Protein AF-A0A6G2D6A3-F1 (afdb_monomer)

Secondary structure (DSSP, 8-state):
-HHHHHHHHHHHHHHHHHHHHHHHHHHHHHHHHHHHHHHHHHHHHHHHHHHHHHH--TT--TTTTTTSS-HHHHHHHHSS-HHHHHHHH-

Mean predicted aligned error: 10.32 Å

Organism: Streptococcus pneumoniae (NCBI:txid1313)

Structure (mmCIF, N/CA/C/O backbone):
data_AF-A0A6G2D6A3-F1
#
_entry.id   AF-A0A6G2D6A3-F1
#
loop_
_atom_site.group_PDB
_atom_site.id
_atom_site.type_symbol
_atom_site.label_atom_id
_atom_site.label_alt_id
_atom_site.label_comp_id
_atom_site.label_asym_id
_atom_site.label_entity_id
_atom_site.label_seq_id
_atom_site.pdbx_PDB_ins_code
_atom_site.Cartn_x
_atom_site.Cartn_y
_atom_site.Cartn_z
_atom_site.occupancy
_atom_site.B_iso_or_equiv
_atom_site.auth_seq_id
_atom_site.auth_comp_id
_atom_site.auth_asym_id
_atom_site.auth_atom_id
_atom_site.pdbx_PDB_model_num
ATOM 1 N N . LYS A 1 1 ? -34.455 11.514 46.586 1.00 64.12 1 LYS A N 1
ATOM 2 C CA . LYS A 1 1 ? -34.321 11.664 45.111 1.00 64.12 1 LYS A CA 1
ATOM 3 C C . LYS A 1 1 ? -32.862 11.533 44.670 1.00 64.12 1 LYS A C 1
ATOM 5 O O . LYS A 1 1 ? -32.598 10.647 43.880 1.00 64.12 1 LYS A O 1
ATOM 10 N N . LEU A 1 2 ? -31.923 12.308 45.231 1.00 70.44 2 LEU A N 1
ATOM 11 C CA . LEU A 1 2 ? -30.494 12.263 44.871 1.00 70.44 2 LEU A CA 1
ATOM 12 C C . LEU A 1 2 ? -29.819 10.894 45.117 1.00 70.44 2 LEU A C 1
ATOM 14 O O . LEU A 1 2 ? -29.128 10.388 44.241 1.00 70.44 2 LEU A O 1
ATOM 18 N N . GLU A 1 3 ? -30.086 10.250 46.258 1.00 72.88 3 GLU A N 1
ATOM 19 C CA . GLU A 1 3 ? -29.505 8.935 46.596 1.00 72.88 3 GLU A CA 1
ATOM 20 C C . GLU A 1 3 ? -29.948 7.798 45.666 1.00 72.88 3 GLU A C 1
ATOM 22 O O . GLU A 1 3 ? -29.175 6.891 45.371 1.00 72.88 3 GLU A O 1
ATOM 27 N N . GLN A 1 4 ? -31.186 7.851 45.166 1.00 73.50 4 GLN A N 1
ATOM 28 C CA . GLN A 1 4 ? -31.689 6.870 44.200 1.00 73.50 4 GLN A CA 1
ATOM 29 C C . GLN A 1 4 ? -31.037 7.051 42.828 1.00 73.50 4 GLN A C 1
ATOM 31 O O . GLN A 1 4 ? -30.815 6.068 42.127 1.00 73.50 4 GLN A O 1
ATOM 36 N N . THR A 1 5 ? -30.712 8.289 42.449 1.00 72.56 5 THR A N 1
ATOM 37 C CA . THR A 1 5 ? -29.975 8.580 41.215 1.00 72.56 5 THR A CA 1
ATOM 38 C C . THR A 1 5 ? -28.523 8.119 41.32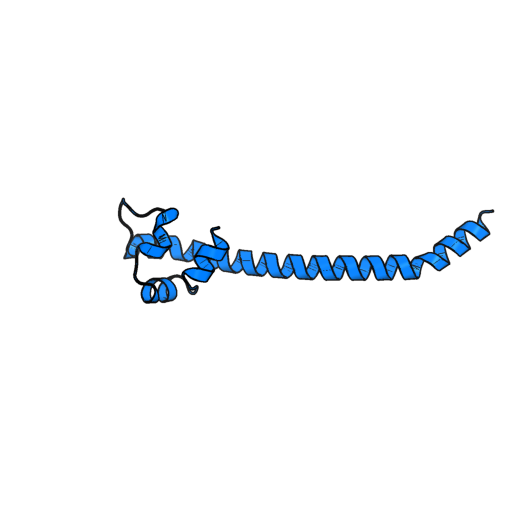8 1.00 72.56 5 THR A C 1
ATOM 40 O O . THR A 1 5 ? -28.035 7.453 40.426 1.00 72.56 5 THR A O 1
ATOM 43 N N . LEU A 1 6 ? -27.866 8.377 42.465 1.00 73.44 6 LEU A N 1
ATOM 44 C CA . LEU A 1 6 ? -26.502 7.913 42.752 1.00 73.44 6 LEU A CA 1
ATOM 45 C C . LEU A 1 6 ? -26.393 6.384 42.747 1.00 73.44 6 LEU A C 1
ATOM 47 O O . LEU A 1 6 ? -25.498 5.850 42.103 1.00 73.44 6 LEU A O 1
ATOM 51 N N . LYS A 1 7 ? -27.326 5.671 43.392 1.00 72.94 7 LYS A N 1
ATOM 52 C CA . LYS A 1 7 ? -27.360 4.198 43.347 1.00 72.94 7 LYS A CA 1
ATOM 53 C C . LYS A 1 7 ? -27.501 3.664 41.924 1.00 72.94 7 LYS A C 1
ATOM 55 O O . LYS A 1 7 ? -26.735 2.793 41.533 1.00 72.94 7 LYS A O 1
ATOM 60 N N . LYS A 1 8 ? -28.423 4.229 41.138 1.00 74.69 8 LYS A N 1
ATOM 61 C CA . LYS A 1 8 ? -28.619 3.838 39.734 1.00 74.69 8 LYS A CA 1
ATOM 62 C C . LYS A 1 8 ? -27.398 4.124 38.861 1.00 74.69 8 LYS A C 1
ATOM 64 O O . LYS A 1 8 ? -27.152 3.384 37.917 1.00 74.69 8 LYS A O 1
ATOM 69 N N . GLU A 1 9 ? -26.654 5.189 39.141 1.00 71.25 9 GLU A N 1
ATOM 70 C CA . GLU A 1 9 ? -25.442 5.523 38.389 1.00 71.25 9 GLU A CA 1
ATOM 71 C C . GLU A 1 9 ? -24.287 4.575 38.746 1.00 71.25 9 GLU A C 1
ATOM 73 O O . GLU A 1 9 ? -23.597 4.091 37.852 1.00 71.25 9 GLU A O 1
ATOM 78 N N . VAL A 1 10 ? -24.127 4.244 40.033 1.00 74.69 10 VAL A N 1
ATOM 79 C CA . VAL A 1 10 ? -23.126 3.280 40.527 1.00 74.69 10 VAL A CA 1
ATOM 80 C C . VAL A 1 10 ? -23.417 1.859 40.033 1.00 74.69 10 VAL A C 1
ATOM 82 O O . VAL A 1 10 ? -22.489 1.146 39.670 1.00 74.69 10 VAL A O 1
ATOM 85 N N . GLU A 1 11 ? -24.686 1.457 39.938 1.00 76.69 11 GLU A N 1
ATOM 86 C CA . GLU A 1 11 ? -25.081 0.157 39.368 1.00 76.69 11 GLU A CA 1
ATOM 87 C C . GLU A 1 11 ? -24.801 0.056 37.859 1.00 76.69 11 GLU A C 1
ATOM 89 O O . GLU A 1 11 ? -24.520 -1.030 37.365 1.00 76.69 11 GLU A O 1
ATOM 94 N N . LYS A 1 12 ? -24.822 1.182 37.132 1.00 77.56 12 LYS A N 1
ATOM 95 C CA . LYS A 1 12 ? -24.554 1.244 35.682 1.00 77.56 12 LYS A CA 1
ATOM 96 C C . LYS A 1 12 ? -23.086 1.469 35.325 1.00 77.56 12 LYS A C 1
ATOM 98 O O . LYS A 1 12 ? -22.708 1.329 34.163 1.00 77.56 12 LYS A O 1
ATOM 103 N N . MET A 1 13 ? -22.249 1.849 36.289 1.00 75.75 13 MET A N 1
ATOM 104 C CA . MET A 1 13 ? -20.813 2.056 36.076 1.00 75.75 13 MET A CA 1
ATOM 105 C C . MET A 1 13 ? -20.080 0.814 35.536 1.00 75.75 13 MET A C 1
ATOM 107 O O . MET A 1 13 ? -19.290 0.987 34.609 1.00 75.75 13 MET A O 1
ATOM 111 N N . PRO A 1 14 ? -20.321 -0.414 36.040 1.00 78.69 14 PRO A N 1
ATOM 112 C CA . PRO A 1 14 ? -19.664 -1.617 35.531 1.00 78.69 14 PRO A CA 1
ATOM 113 C C . PRO A 1 14 ? -20.009 -1.894 34.066 1.00 78.69 14 PRO A C 1
ATOM 115 O O . PRO A 1 14 ? -19.115 -2.176 33.275 1.00 78.69 14 PRO A O 1
ATOM 118 N N . GLU A 1 15 ? -21.282 -1.750 33.687 1.00 82.75 15 GLU A N 1
ATOM 119 C CA . GLU A 1 15 ? -21.741 -1.939 32.304 1.00 82.75 15 GLU A CA 1
ATOM 120 C C . GLU A 1 15 ? -21.105 -0.912 31.362 1.00 82.75 15 GLU A C 1
ATOM 122 O O . GLU A 1 15 ? -20.508 -1.289 30.356 1.00 82.75 15 GLU A O 1
ATOM 127 N N . LYS A 1 16 ? -21.137 0.376 31.735 1.00 81.75 16 LYS A N 1
ATOM 128 C CA . LYS A 1 16 ? -20.485 1.452 30.967 1.00 81.75 16 LYS A CA 1
ATOM 129 C C . LYS A 1 16 ? -18.977 1.233 30.835 1.00 81.75 16 LYS A C 1
ATOM 131 O O . L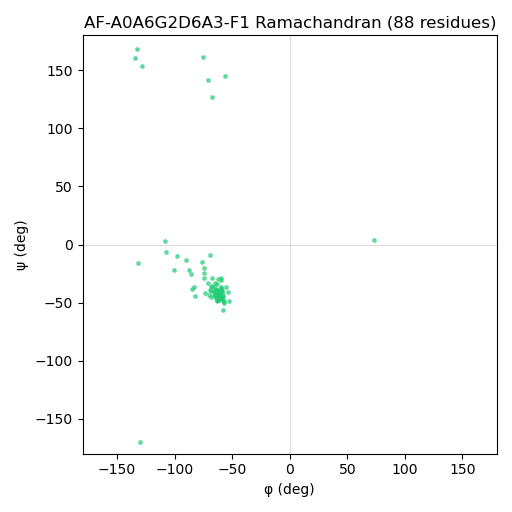YS A 1 16 ? -18.394 1.553 29.804 1.00 81.75 16 LYS A O 1
ATOM 136 N N . PHE A 1 17 ? -18.328 0.714 31.876 1.00 84.25 17 PHE A N 1
ATOM 137 C CA . PHE A 1 17 ? -16.898 0.424 31.850 1.00 84.25 17 PHE A CA 1
ATOM 138 C C . PHE A 1 17 ? -16.572 -0.729 30.895 1.00 84.25 17 PHE A C 1
ATOM 140 O O .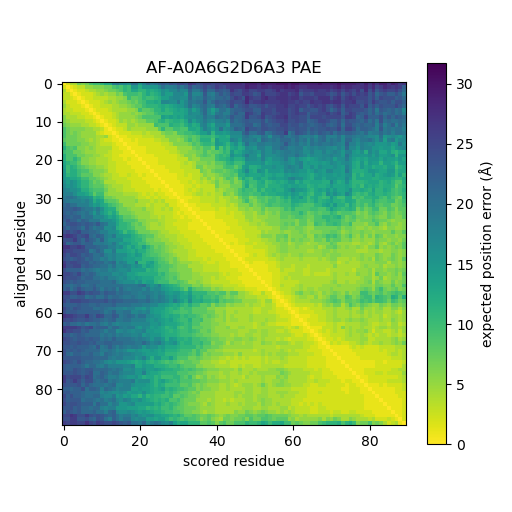 PHE A 1 17 ? -15.650 -0.604 30.092 1.00 84.25 17 PHE A O 1
ATOM 147 N N . ILE A 1 18 ? -17.344 -1.819 30.939 1.00 85.75 18 ILE A N 1
ATOM 148 C CA . ILE A 1 18 ? -17.185 -2.957 30.022 1.00 85.75 18 ILE A CA 1
ATOM 149 C C . ILE A 1 18 ? -17.399 -2.507 28.573 1.00 85.75 18 ILE A C 1
ATOM 151 O O . ILE A 1 18 ? -16.567 -2.801 27.718 1.00 85.75 18 ILE A O 1
ATOM 155 N N . GLU A 1 19 ? -18.449 -1.728 28.309 1.00 89.06 19 GLU A N 1
ATOM 156 C CA . GLU A 1 19 ? -18.726 -1.171 26.982 1.00 89.06 19 GLU A CA 1
ATOM 157 C C . GLU A 1 19 ? -17.557 -0.313 26.468 1.00 89.06 19 GLU A C 1
ATOM 159 O O . GLU A 1 19 ? -17.099 -0.489 25.340 1.00 89.06 19 GLU A O 1
ATOM 164 N N . GLN A 1 20 ? -16.996 0.564 27.307 1.00 85.31 20 GLN A N 1
ATOM 165 C CA . GLN A 1 20 ? -15.835 1.382 26.938 1.00 85.31 20 GLN A CA 1
ATOM 166 C C . GLN A 1 20 ? -14.575 0.557 26.658 1.00 85.31 20 GLN A C 1
ATOM 168 O O . GLN A 1 20 ? -13.797 0.913 25.771 1.00 85.31 20 GLN A O 1
ATOM 173 N N . VAL A 1 21 ? -14.338 -0.513 27.420 1.00 87.12 21 VAL A N 1
ATOM 174 C CA . VAL A 1 21 ? -13.198 -1.414 27.196 1.00 87.12 21 VAL A CA 1
ATOM 175 C C . VAL A 1 21 ? -13.349 -2.141 25.862 1.00 87.12 21 VAL A C 1
ATOM 177 O O . VAL A 1 21 ? -12.385 -2.208 25.099 1.00 87.12 21 VAL A O 1
ATOM 180 N N . GLU A 1 22 ? -14.553 -2.620 25.553 1.00 86.38 22 GLU A N 1
ATOM 181 C CA . GLU A 1 22 ? -14.842 -3.309 24.295 1.00 86.38 22 GLU A CA 1
ATOM 182 C C . GLU A 1 22 ? -14.660 -2.369 23.093 1.00 86.38 22 GLU A C 1
ATOM 184 O O . GLU A 1 22 ? -13.955 -2.706 22.140 1.00 86.38 22 GLU A O 1
ATOM 189 N N . ILE A 1 23 ? -15.194 -1.144 23.176 1.00 88.25 23 ILE A N 1
ATOM 190 C CA . ILE A 1 23 ? -15.020 -0.110 22.143 1.00 88.25 23 ILE A CA 1
ATOM 191 C C . ILE A 1 23 ? -13.533 0.175 21.910 1.00 88.25 23 ILE A C 1
ATOM 193 O O . ILE A 1 23 ? -13.067 0.111 20.772 1.00 88.25 23 ILE A O 1
ATOM 197 N N . LYS A 1 24 ? -12.762 0.417 22.979 1.00 86.31 24 LYS A N 1
ATOM 198 C CA . LYS A 1 24 ? -11.319 0.680 22.869 1.00 86.31 24 LYS A CA 1
ATOM 199 C C . LYS A 1 24 ? -10.563 -0.485 22.246 1.00 86.31 24 LYS A C 1
ATOM 201 O O . LYS A 1 24 ? -9.649 -0.258 21.458 1.00 86.31 24 LYS A O 1
ATOM 206 N N . ARG A 1 25 ? -10.926 -1.726 22.578 1.00 86.75 25 ARG A N 1
ATOM 207 C CA . ARG A 1 25 ? -10.305 -2.920 21.993 1.00 86.75 25 ARG A CA 1
ATOM 208 C C . ARG A 1 25 ? -10.551 -2.978 20.486 1.00 86.75 25 ARG A C 1
ATOM 210 O O . ARG A 1 25 ? -9.616 -3.208 19.724 1.00 86.75 25 ARG A O 1
ATOM 217 N N . VAL A 1 26 ? -11.788 -2.736 20.052 1.00 86.62 26 VAL A N 1
ATOM 218 C CA . VAL A 1 26 ? -12.148 -2.706 18.627 1.00 86.62 26 VAL A CA 1
ATOM 219 C C . VAL A 1 26 ? -11.425 -1.571 17.897 1.00 86.62 26 VAL A C 1
ATOM 221 O O . VAL A 1 26 ? -10.915 -1.777 16.798 1.00 86.62 26 VAL A O 1
ATOM 224 N N . GLU A 1 27 ? -11.342 -0.383 18.495 1.00 86.31 27 GLU A N 1
ATOM 225 C CA . GLU A 1 27 ? -10.607 0.752 17.928 1.00 86.31 27 GLU A CA 1
ATOM 226 C C . GLU A 1 27 ? -9.107 0.474 17.808 1.00 86.31 27 GLU A C 1
ATOM 228 O O . GLU A 1 27 ? -8.526 0.749 16.762 1.00 86.31 27 GLU A O 1
ATOM 233 N N . GLN A 1 28 ? -8.487 -0.131 18.824 1.00 86.00 28 GLN A N 1
ATOM 234 C CA . GLN A 1 28 ? -7.073 -0.515 18.785 1.00 86.00 28 GLN A CA 1
ATOM 235 C C . GLN A 1 28 ? -6.781 -1.521 17.673 1.00 86.00 28 GLN A C 1
ATOM 237 O O . GLN A 1 28 ? -5.806 -1.346 16.950 1.00 86.00 28 GLN A O 1
ATOM 242 N N . LEU A 1 29 ? -7.638 -2.531 17.500 1.00 83.38 29 LEU A N 1
ATOM 243 C CA . LEU A 1 29 ? -7.505 -3.512 16.417 1.00 83.38 29 LEU A CA 1
ATOM 244 C C . LEU A 1 29 ? -7.630 -2.862 15.031 1.00 83.38 29 LEU A C 1
ATOM 246 O O . LEU A 1 29 ? -6.890 -3.201 14.108 1.00 83.38 29 LEU A O 1
ATOM 250 N N . LYS A 1 30 ? -8.547 -1.900 14.876 1.00 80.81 30 LYS A N 1
ATOM 251 C CA . LYS A 1 30 ? -8.668 -1.116 13.638 1.00 80.81 30 LYS A CA 1
ATOM 252 C C . LYS A 1 30 ? -7.427 -0.261 13.398 1.00 80.81 30 LYS A C 1
ATOM 254 O O . LYS A 1 30 ? -6.932 -0.216 12.276 1.00 80.81 30 LYS A O 1
ATOM 259 N N . GLN A 1 31 ? -6.929 0.401 14.439 1.00 78.88 31 GLN A N 1
ATOM 260 C CA . GLN A 1 31 ? -5.756 1.263 14.360 1.00 78.88 31 GLN A CA 1
ATOM 261 C C . GLN A 1 31 ? -4.506 0.462 13.987 1.00 78.88 31 GLN A C 1
ATOM 263 O O . GLN A 1 31 ? -3.793 0.859 13.072 1.00 78.88 31 GLN A O 1
ATOM 268 N N . SER A 1 32 ? -4.289 -0.701 14.610 1.00 82.12 32 SER A N 1
ATOM 269 C CA . SER A 1 32 ? -3.149 -1.566 14.294 1.00 82.12 32 SER A CA 1
ATOM 270 C C . SER A 1 32 ? -3.178 -2.051 12.847 1.00 82.12 32 SER A C 1
ATOM 272 O O . SER A 1 32 ? -2.153 -2.005 12.175 1.00 82.12 32 SER A O 1
ATOM 274 N N . ALA A 1 33 ? -4.351 -2.444 12.337 1.00 73.56 33 ALA A N 1
ATOM 275 C CA . ALA A 1 33 ? -4.494 -2.843 10.938 1.00 73.56 33 ALA A CA 1
ATOM 276 C C . ALA A 1 33 ? -4.216 -1.673 9.975 1.00 73.56 33 ALA A C 1
ATOM 278 O O . ALA A 1 33 ? -3.561 -1.846 8.951 1.00 73.56 33 ALA A O 1
ATOM 279 N N . GLN A 1 34 ? -4.676 -0.461 10.305 1.00 74.25 34 GLN A N 1
ATOM 280 C CA . GLN A 1 34 ? -4.386 0.734 9.505 1.00 74.25 34 GLN A CA 1
ATOM 281 C C . GLN A 1 34 ? -2.901 1.097 9.505 1.00 74.25 34 GLN A C 1
ATOM 283 O O . GLN A 1 34 ? -2.380 1.514 8.472 1.00 74.25 34 GLN A O 1
ATOM 288 N N . ASP A 1 35 ? -2.232 0.978 10.647 1.00 79.56 35 ASP A N 1
ATOM 289 C CA . ASP A 1 35 ? -0.813 1.302 10.759 1.00 79.56 35 ASP A CA 1
ATOM 290 C C . ASP A 1 35 ? 0.045 0.293 9.988 1.00 79.56 35 ASP A C 1
ATOM 292 O O . ASP A 1 35 ? 0.932 0.706 9.245 1.00 79.56 35 ASP A O 1
ATOM 296 N N . GLU A 1 36 ? -0.302 -0.996 10.026 1.00 79.81 36 GLU A N 1
ATOM 297 C CA . GLU A 1 36 ? 0.326 -2.025 9.190 1.00 79.81 36 GLU A CA 1
ATOM 298 C C . GLU A 1 36 ? 0.156 -1.731 7.688 1.00 79.81 36 GLU A C 1
ATOM 300 O O . GLU A 1 36 ? 1.123 -1.760 6.925 1.00 79.81 36 GLU A O 1
ATOM 305 N N . ILE A 1 37 ? -1.056 -1.366 7.254 1.00 74.44 37 ILE A N 1
ATOM 306 C CA . ILE A 1 37 ? -1.331 -0.965 5.864 1.00 74.44 37 ILE A CA 1
ATOM 307 C C . ILE A 1 37 ? -0.493 0.260 5.466 1.00 74.44 37 ILE A C 1
ATOM 309 O O . ILE A 1 37 ? 0.102 0.288 4.387 1.00 74.44 37 ILE A O 1
ATOM 313 N N . ARG A 1 38 ? -0.410 1.279 6.331 1.00 79.44 38 ARG A N 1
ATOM 314 C CA . ARG A 1 38 ? 0.389 2.488 6.071 1.00 79.44 38 ARG A CA 1
ATOM 315 C C . ARG A 1 38 ? 1.874 2.186 5.986 1.00 79.44 38 ARG A C 1
ATOM 317 O O . ARG A 1 38 ? 2.552 2.793 5.159 1.00 79.44 38 ARG A O 1
ATOM 324 N N . ASP A 1 39 ? 2.387 1.305 6.833 1.00 84.31 39 ASP A N 1
ATOM 325 C CA . ASP A 1 39 ? 3.801 0.951 6.831 1.00 84.31 39 ASP A CA 1
ATOM 326 C C . ASP A 1 39 ? 4.175 0.178 5.564 1.00 84.31 39 ASP A C 1
ATOM 328 O O . ASP A 1 39 ? 5.187 0.513 4.942 1.00 84.31 39 ASP A O 1
ATOM 332 N N . HIS A 1 40 ? 3.318 -0.736 5.096 1.00 77.12 40 HIS A N 1
ATOM 333 C CA . HIS A 1 40 ? 3.481 -1.390 3.794 1.00 77.12 40 HIS A CA 1
ATOM 334 C C . HIS A 1 40 ? 3.426 -0.390 2.629 1.00 77.12 40 HIS A C 1
ATOM 336 O O . HIS A 1 40 ? 4.339 -0.368 1.801 1.00 77.12 40 HIS A O 1
ATOM 342 N N . LEU A 1 41 ? 2.431 0.506 2.600 1.00 75.00 41 LEU A N 1
ATOM 343 C CA . LEU A 1 41 ? 2.330 1.569 1.588 1.00 75.00 41 LEU A CA 1
ATOM 344 C C . LEU A 1 41 ? 3.556 2.491 1.589 1.00 75.00 41 LEU A C 1
ATOM 346 O O . LEU A 1 41 ? 4.063 2.864 0.533 1.00 75.00 41 LEU A O 1
ATOM 350 N N . ARG A 1 42 ? 4.066 2.854 2.771 1.00 82.31 42 ARG A N 1
ATOM 351 C CA . ARG A 1 42 ? 5.293 3.652 2.914 1.00 82.31 42 ARG A CA 1
ATOM 352 C C . ARG A 1 42 ? 6.530 2.878 2.476 1.00 82.31 42 ARG A C 1
ATOM 354 O O . ARG A 1 42 ? 7.449 3.492 1.941 1.00 82.31 42 ARG A O 1
ATOM 361 N N . GLY A 1 43 ? 6.595 1.575 2.740 1.00 81.50 43 GLY A N 1
ATOM 362 C CA . GLY A 1 43 ? 7.645 0.688 2.242 1.00 81.50 43 GLY A CA 1
ATOM 363 C C . GLY A 1 43 ? 7.691 0.726 0.720 1.00 81.50 43 GLY A C 1
ATOM 364 O O . GLY A 1 43 ? 8.692 1.158 0.156 1.00 81.50 43 GLY A O 1
ATOM 365 N N . PHE A 1 44 ? 6.561 0.424 0.084 1.00 77.62 44 PHE A N 1
ATOM 366 C CA . PHE A 1 44 ? 6.390 0.472 -1.365 1.00 77.62 44 PHE A CA 1
ATOM 367 C C . PHE A 1 44 ? 6.701 1.853 -1.966 1.00 77.62 44 PHE A C 1
ATOM 369 O O . PHE A 1 44 ? 7.485 1.976 -2.901 1.00 77.62 44 PHE A O 1
ATOM 376 N N . ALA A 1 45 ? 6.161 2.938 -1.405 1.00 81.19 45 ALA A N 1
ATOM 377 C CA . ALA A 1 45 ? 6.403 4.281 -1.934 1.00 81.19 45 ALA A CA 1
ATOM 378 C C . ALA A 1 45 ? 7.897 4.665 -1.940 1.00 81.19 45 ALA A C 1
ATOM 380 O O . ALA A 1 45 ? 8.335 5.427 -2.800 1.00 81.19 45 ALA A O 1
ATOM 381 N N . ARG A 1 46 ? 8.700 4.119 -1.013 1.00 86.06 46 ARG A N 1
ATOM 382 C CA . ARG A 1 46 ? 10.160 4.319 -0.993 1.00 86.06 46 ARG A CA 1
ATOM 383 C C . ARG A 1 46 ? 10.896 3.527 -2.071 1.00 86.06 46 ARG A C 1
ATOM 385 O O . ARG A 1 46 ? 12.020 3.899 -2.397 1.00 86.06 46 ARG A O 1
ATOM 392 N N . THR A 1 47 ? 10.301 2.470 -2.621 1.00 79.12 47 THR A N 1
ATOM 393 C CA . THR A 1 47 ? 10.909 1.669 -3.694 1.00 79.12 47 THR A CA 1
ATOM 394 C C . THR A 1 47 ? 10.603 2.237 -5.079 1.00 79.12 47 THR A C 1
ATOM 396 O O . THR A 1 47 ? 11.381 2.008 -6.004 1.00 79.12 47 THR A O 1
ATOM 399 N N . ILE A 1 48 ? 9.538 3.041 -5.224 1.00 81.06 48 ILE A N 1
ATOM 400 C CA . ILE A 1 48 ? 9.146 3.682 -6.493 1.00 81.06 48 ILE A CA 1
ATOM 401 C C . ILE A 1 48 ? 10.300 4.472 -7.141 1.00 81.06 48 ILE A C 1
ATOM 403 O O . ILE A 1 48 ? 10.551 4.251 -8.323 1.00 81.06 48 ILE A O 1
ATOM 407 N N . PRO A 1 49 ? 11.056 5.344 -6.439 1.00 84.81 49 PRO A N 1
ATOM 408 C CA . PRO A 1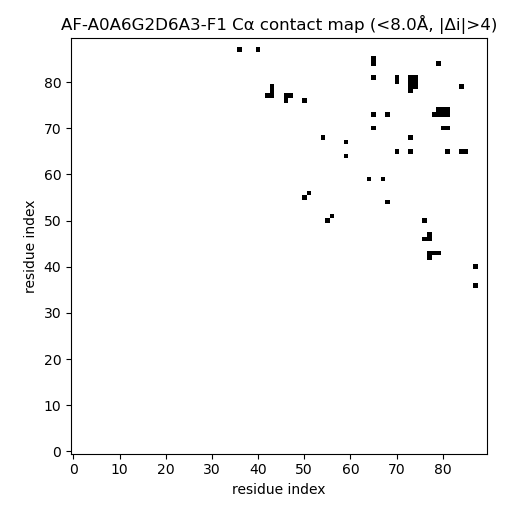 49 ? 12.139 6.095 -7.075 1.00 84.81 49 PRO A CA 1
ATOM 409 C C . PRO A 1 49 ? 13.219 5.189 -7.673 1.00 84.81 49 PRO A C 1
ATOM 411 O O . PRO A 1 49 ? 13.622 5.386 -8.816 1.00 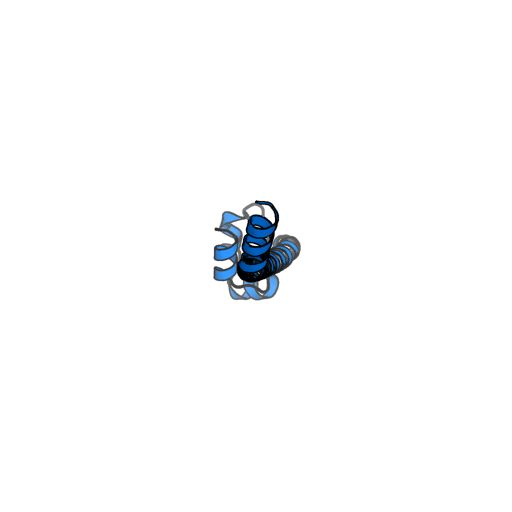84.81 49 PRO A O 1
ATOM 414 N N . SER A 1 50 ? 13.657 4.169 -6.929 1.00 82.81 50 SER A N 1
ATOM 415 C CA . SER A 1 50 ? 14.650 3.199 -7.406 1.00 82.81 50 SER A CA 1
ATOM 416 C C . SER A 1 50 ? 14.137 2.404 -8.601 1.00 82.81 50 SER A C 1
ATOM 418 O O . SER A 1 50 ? 14.881 2.173 -9.549 1.00 82.81 50 SER A O 1
ATOM 420 N N . PHE A 1 51 ? 12.856 2.041 -8.582 1.00 81.19 51 PHE A N 1
ATOM 421 C CA . PHE A 1 51 ? 12.199 1.358 -9.687 1.00 81.19 51 PHE A CA 1
ATOM 422 C C . PHE A 1 51 ? 12.165 2.220 -10.954 1.00 81.19 51 PHE A C 1
ATOM 424 O O . PHE A 1 51 ? 12.569 1.757 -12.015 1.00 81.19 51 PHE A O 1
ATOM 431 N N . ILE A 1 52 ? 11.755 3.489 -10.842 1.00 83.25 52 ILE A N 1
ATOM 432 C CA . ILE A 1 52 ? 11.747 4.441 -11.964 1.00 83.25 52 ILE A CA 1
ATOM 433 C C . ILE A 1 52 ? 13.162 4.628 -12.517 1.00 83.25 52 ILE A C 1
ATOM 435 O O . ILE A 1 52 ? 13.344 4.672 -13.726 1.00 83.25 52 ILE A O 1
ATOM 439 N N . MET A 1 53 ? 14.176 4.703 -11.654 1.00 82.19 53 MET A N 1
ATOM 440 C CA . MET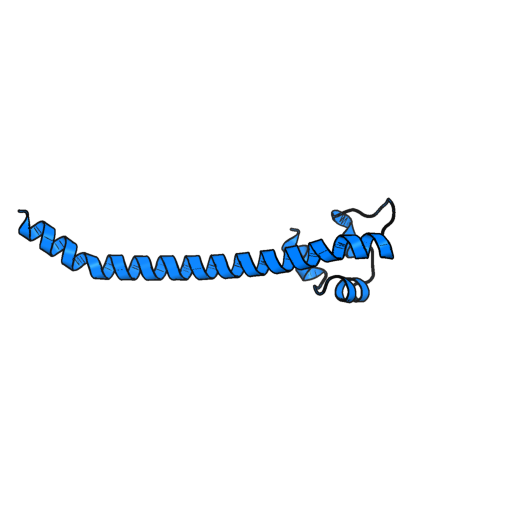 A 1 53 ? 15.564 4.840 -12.104 1.00 82.19 53 MET A CA 1
ATOM 441 C C . MET A 1 53 ? 16.090 3.594 -12.826 1.00 82.19 53 MET A C 1
ATOM 443 O O . MET A 1 53 ? 16.886 3.727 -13.751 1.00 82.19 53 MET A O 1
ATOM 447 N N . ALA A 1 54 ? 15.683 2.397 -12.397 1.00 83.38 54 ALA A N 1
ATOM 448 C CA . ALA A 1 54 ? 16.157 1.139 -12.969 1.00 83.38 54 ALA A CA 1
ATOM 449 C C . ALA A 1 54 ? 15.393 0.727 -14.238 1.00 83.38 54 ALA A C 1
ATOM 451 O O . ALA A 1 54 ? 15.995 0.181 -15.160 1.00 83.38 54 ALA A O 1
ATOM 452 N N . TYR A 1 55 ? 14.085 0.984 -14.274 1.00 80.62 55 TYR A N 1
ATOM 453 C CA . TYR A 1 55 ? 13.179 0.439 -15.287 1.00 80.62 55 TYR A CA 1
ATOM 454 C C . TYR A 1 55 ? 12.269 1.483 -15.928 1.00 80.62 55 TYR A C 1
ATOM 456 O O . TYR A 1 55 ? 11.681 1.195 -16.960 1.00 80.62 55 TYR A O 1
ATOM 464 N N . GLY A 1 56 ? 12.120 2.669 -15.340 1.00 80.50 56 GLY A N 1
ATOM 465 C CA . GLY A 1 56 ? 11.148 3.657 -15.791 1.00 80.50 56 GLY A CA 1
ATOM 466 C C . GLY A 1 56 ? 11.511 4.312 -17.121 1.00 80.50 56 GLY A C 1
ATOM 467 O O . GLY A 1 56 ? 12.660 4.667 -17.381 1.00 80.50 56 GLY A O 1
ATOM 468 N N . ASP A 1 57 ? 10.484 4.547 -17.932 1.00 84.19 57 ASP A N 1
ATOM 469 C CA . ASP A 1 57 ? 10.529 5.429 -19.095 1.00 84.19 57 ASP A CA 1
ATOM 470 C C . ASP A 1 57 ? 9.348 6.423 -19.062 1.00 84.19 57 ASP A C 1
ATOM 472 O O . ASP A 1 57 ? 8.647 6.554 -18.056 1.00 84.19 57 ASP A O 1
ATOM 476 N N . GLN A 1 58 ? 9.125 7.159 -20.154 1.00 84.69 58 GLN A N 1
ATOM 477 C CA . GLN A 1 58 ? 8.059 8.170 -20.240 1.00 84.69 58 GLN A CA 1
ATOM 478 C C . GLN A 1 58 ? 6.632 7.592 -20.259 1.00 84.69 58 GLN A C 1
ATOM 480 O O . GLN A 1 58 ? 5.670 8.353 -20.185 1.00 84.69 58 GLN A O 1
ATOM 485 N N . THR A 1 59 ? 6.481 6.275 -20.389 1.00 84.62 59 THR A N 1
ATOM 486 C CA . THR A 1 59 ? 5.196 5.571 -20.471 1.00 84.62 59 THR A CA 1
ATOM 487 C C . THR A 1 59 ? 4.757 4.975 -19.136 1.00 84.62 59 THR A C 1
ATOM 489 O O . THR A 1 59 ? 3.606 4.552 -19.012 1.00 84.62 59 THR A O 1
ATOM 492 N N . LEU A 1 60 ? 5.635 4.962 -18.128 1.00 84.38 60 LEU A N 1
ATOM 493 C CA . LEU A 1 60 ? 5.314 4.486 -16.786 1.00 84.38 60 LEU A CA 1
ATOM 494 C C . LEU A 1 60 ? 4.308 5.422 -16.100 1.00 84.38 60 LEU A C 1
ATOM 496 O O . LEU A 1 60 ? 4.527 6.627 -15.967 1.00 84.38 60 LEU A O 1
ATOM 500 N N . THR A 1 61 ? 3.219 4.845 -15.606 1.00 82.94 61 THR A N 1
ATOM 501 C CA . THR A 1 61 ? 2.179 5.515 -14.823 1.00 82.94 61 THR A CA 1
ATOM 502 C C . THR A 1 61 ? 1.848 4.681 -13.585 1.00 82.94 61 THR A C 1
ATOM 504 O O . THR A 1 61 ? 2.244 3.524 -13.473 1.00 82.94 61 THR A O 1
ATOM 507 N N . LEU A 1 62 ? 1.104 5.249 -12.630 1.00 76.81 62 LEU A N 1
ATOM 508 C CA . LEU A 1 62 ? 0.613 4.472 -11.482 1.00 76.81 62 LEU A CA 1
ATOM 509 C C . LEU A 1 62 ? -0.336 3.339 -11.909 1.00 76.81 62 LEU A C 1
ATOM 511 O O . LEU A 1 62 ? -0.374 2.298 -11.256 1.00 76.81 62 LEU A O 1
ATOM 515 N N . ASP A 1 63 ? -1.056 3.527 -13.016 1.00 80.88 63 ASP A N 1
ATOM 516 C CA . ASP A 1 63 ? -2.048 2.570 -13.513 1.00 80.88 63 ASP A CA 1
ATOM 517 C C . ASP A 1 63 ? -1.412 1.330 -14.148 1.00 80.88 63 ASP A C 1
ATOM 519 O O . ASP A 1 63 ? -2.019 0.264 -14.122 1.00 80.88 63 ASP A O 1
ATOM 523 N N . ASN A 1 64 ? -0.208 1.462 -14.720 1.00 83.88 64 ASN A N 1
ATOM 524 C CA . ASN A 1 64 ? 0.504 0.361 -15.378 1.00 83.88 64 ASN A CA 1
ATOM 525 C C . ASN A 1 64 ? 1.724 -0.145 -14.591 1.00 83.88 64 ASN A C 1
ATOM 527 O O . ASN A 1 64 ? 2.419 -1.047 -15.066 1.00 83.88 64 ASN A O 1
ATOM 531 N N . PHE A 1 65 ? 1.962 0.402 -13.395 1.00 80.38 65 PHE A N 1
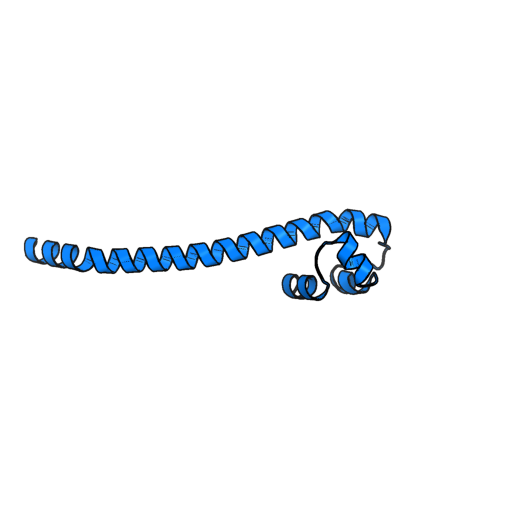ATOM 532 C CA . PHE A 1 65 ? 3.128 0.124 -12.555 1.00 80.38 65 PHE A CA 1
ATOM 533 C C . PHE A 1 65 ? 3.302 -1.375 -12.252 1.00 80.38 65 PHE A C 1
ATOM 535 O O . PHE A 1 65 ? 4.420 -1.886 -12.244 1.00 80.38 65 PHE A O 1
ATOM 542 N N . ASP A 1 66 ? 2.196 -2.098 -12.069 1.00 82.00 66 ASP A N 1
ATOM 543 C CA . ASP A 1 66 ? 2.157 -3.542 -11.811 1.00 82.00 66 ASP A CA 1
ATOM 544 C C . ASP A 1 66 ? 2.415 -4.412 -13.047 1.00 82.00 66 ASP A C 1
ATOM 546 O O . ASP A 1 66 ? 2.681 -5.604 -12.922 1.00 82.00 66 ASP A O 1
ATOM 550 N N . THR A 1 67 ? 2.341 -3.832 -14.242 1.00 86.38 67 THR A N 1
ATOM 551 C CA . THR A 1 67 ? 2.563 -4.533 -15.519 1.00 86.38 67 THR A CA 1
ATOM 552 C C . THR A 1 67 ? 3.881 -4.161 -16.189 1.00 86.38 67 THR A C 1
ATOM 554 O O . THR A 1 67 ? 4.252 -4.753 -17.201 1.00 86.38 67 THR A O 1
ATOM 557 N N . PHE A 1 68 ? 4.592 -3.182 -15.628 1.00 84.25 68 PHE A N 1
ATOM 55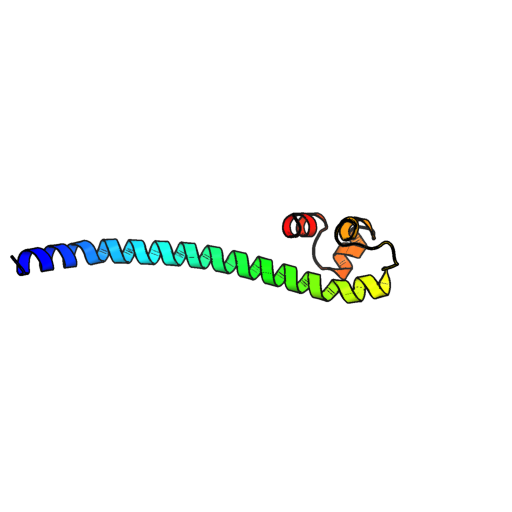8 C CA . PHE A 1 68 ? 5.770 -2.585 -16.245 1.00 84.25 68 PHE A CA 1
ATOM 559 C C . PHE A 1 68 ? 7.012 -3.485 -16.178 1.00 84.25 68 PHE A C 1
ATOM 561 O O . PHE A 1 68 ? 7.912 -3.373 -17.008 1.00 84.25 68 PHE A O 1
ATOM 568 N N . VAL A 1 69 ? 7.062 -4.399 -15.203 1.00 81.44 69 VAL A N 1
ATOM 569 C CA . VAL A 1 69 ? 8.131 -5.395 -15.053 1.00 81.44 69 VAL A CA 1
ATOM 570 C C . VAL A 1 69 ? 7.550 -6.781 -14.758 1.00 81.44 69 VAL A C 1
ATOM 572 O O . VAL A 1 69 ? 6.417 -6.884 -14.284 1.00 81.44 69 VAL A O 1
ATOM 575 N N . PRO A 1 70 ? 8.316 -7.864 -14.983 1.00 88.38 70 PRO A N 1
ATOM 576 C CA . PRO A 1 70 ? 7.926 -9.197 -14.541 1.00 88.38 70 PRO A CA 1
ATOM 577 C C . PRO A 1 70 ? 7.667 -9.262 -13.029 1.00 88.38 70 PRO A C 1
ATOM 579 O O . PRO A 1 70 ? 8.392 -8.658 -12.242 1.00 88.38 70 PRO A O 1
ATOM 582 N N . GLU A 1 71 ? 6.700 -10.079 -12.614 1.00 89.19 71 GLU A N 1
ATOM 583 C CA . GLU A 1 71 ? 6.267 -10.200 -11.212 1.00 89.19 71 GLU A CA 1
ATOM 584 C C . GLU A 1 71 ? 7.408 -10.503 -10.227 1.00 89.19 71 GLU A C 1
ATOM 586 O O . GLU A 1 71 ? 7.471 -9.916 -9.150 1.00 89.19 71 GLU A O 1
ATOM 591 N N . HIS A 1 72 ? 8.349 -11.375 -10.600 1.00 87.25 72 HIS A N 1
ATOM 592 C CA . HIS A 1 72 ? 9.491 -11.695 -9.739 1.00 87.25 72 HIS 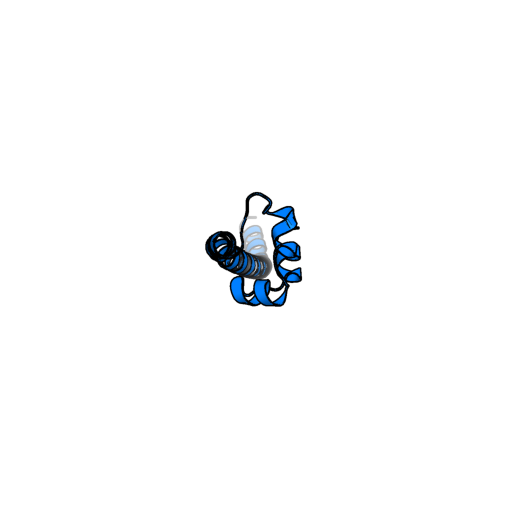A CA 1
ATOM 593 C C . HIS A 1 72 ? 10.399 -10.476 -9.498 1.00 87.25 72 HIS A C 1
ATOM 595 O O . HIS A 1 72 ? 10.801 -10.236 -8.364 1.00 87.25 72 HIS A O 1
ATOM 601 N N . VAL A 1 73 ? 10.651 -9.661 -10.531 1.00 84.44 73 VAL A N 1
ATOM 602 C CA . VAL A 1 73 ? 11.410 -8.401 -10.415 1.00 84.44 73 VAL A CA 1
ATOM 603 C C . VAL A 1 73 ? 10.639 -7.397 -9.564 1.00 84.44 73 VAL A C 1
ATOM 605 O O . VAL A 1 73 ? 11.221 -6.716 -8.723 1.00 84.44 73 VAL A O 1
ATOM 608 N N . PHE A 1 74 ? 9.319 -7.318 -9.746 1.00 85.00 74 PHE A N 1
ATOM 609 C CA . PHE A 1 74 ? 8.464 -6.458 -8.933 1.00 85.00 74 PHE A CA 1
ATOM 610 C C . PHE A 1 74 ? 8.590 -6.803 -7.447 1.00 85.00 74 PHE A C 1
ATOM 612 O O . PHE A 1 74 ? 8.820 -5.916 -6.624 1.00 85.00 74 PHE A O 1
ATOM 619 N N . TYR A 1 75 ? 8.492 -8.088 -7.107 1.00 85.44 75 TYR A N 1
ATOM 620 C CA . TYR A 1 75 ? 8.615 -8.565 -5.733 1.00 85.44 75 TYR A CA 1
ATOM 621 C C . TYR A 1 75 ? 10.007 -8.301 -5.149 1.00 85.44 75 TYR A C 1
ATOM 623 O O . TYR A 1 75 ? 10.113 -7.811 -4.028 1.00 85.44 75 TYR A O 1
ATOM 631 N N . GLU A 1 76 ? 11.074 -8.550 -5.914 1.00 83.31 76 GLU A N 1
ATOM 632 C CA . GLU A 1 76 ? 12.450 -8.278 -5.478 1.00 83.31 76 GLU A CA 1
ATOM 633 C C . GLU A 1 76 ? 12.686 -6.797 -5.152 1.00 83.31 76 GLU A C 1
ATOM 635 O O . GLU A 1 76 ? 13.408 -6.479 -4.207 1.00 83.31 76 GLU A O 1
ATOM 640 N N . VAL A 1 77 ? 12.071 -5.885 -5.910 1.00 77.94 77 VAL A N 1
ATOM 641 C CA . VAL A 1 77 ? 12.266 -4.440 -5.724 1.00 77.94 77 VAL A CA 1
ATOM 642 C C . VAL A 1 77 ? 11.343 -3.865 -4.652 1.00 77.94 77 VAL A C 1
ATOM 644 O O . VAL A 1 77 ? 11.751 -2.971 -3.912 1.00 77.94 77 VAL A O 1
ATOM 647 N N . THR A 1 78 ? 10.099 -4.337 -4.577 1.00 77.62 78 THR A N 1
ATOM 648 C CA . THR A 1 78 ? 9.049 -3.729 -3.740 1.00 77.62 78 THR A CA 1
ATOM 649 C C . THR A 1 78 ? 8.804 -4.463 -2.423 1.00 77.62 78 THR A C 1
ATOM 651 O O . THR A 1 78 ? 8.278 -3.871 -1.481 1.00 77.62 78 THR A O 1
ATOM 654 N N . GLY A 1 79 ? 9.175 -5.744 -2.344 1.00 80.06 79 GLY A N 1
ATOM 655 C CA . GLY A 1 79 ? 8.926 -6.620 -1.199 1.00 80.06 79 GLY A CA 1
ATOM 656 C C . GLY A 1 79 ? 7.472 -7.080 -1.039 1.00 80.06 79 GLY A C 1
ATOM 657 O O . GLY A 1 79 ? 7.172 -7.768 -0.063 1.00 80.06 79 GLY A O 1
ATOM 658 N N . ILE A 1 80 ? 6.575 -6.724 -1.964 1.00 81.12 80 ILE A N 1
ATOM 659 C CA . ILE A 1 80 ? 5.156 -7.111 -1.955 1.00 81.12 80 ILE A CA 1
ATOM 660 C C . ILE A 1 80 ? 4.758 -7.725 -3.299 1.00 81.12 80 ILE A C 1
ATOM 662 O O . ILE A 1 80 ? 5.375 -7.453 -4.328 1.00 81.12 80 ILE A O 1
ATOM 666 N N . THR A 1 81 ? 3.740 -8.583 -3.304 1.00 87.88 81 THR A N 1
ATOM 667 C CA . THR A 1 81 ? 3.221 -9.167 -4.549 1.00 87.88 81 THR A CA 1
ATOM 668 C C . THR A 1 81 ? 2.386 -8.151 -5.330 1.00 87.88 81 THR A C 1
ATOM 670 O O . THR A 1 81 ? 1.890 -7.168 -4.771 1.00 87.88 81 THR A O 1
ATOM 673 N N . ILE A 1 82 ? 2.177 -8.404 -6.625 1.00 86.62 82 ILE A N 1
ATOM 674 C CA . ILE A 1 82 ? 1.285 -7.579 -7.455 1.00 86.62 82 ILE A CA 1
ATOM 675 C C . ILE A 1 82 ? -0.139 -7.564 -6.881 1.00 86.62 82 ILE A C 1
ATOM 677 O O . ILE A 1 82 ? -0.778 -6.515 -6.854 1.00 86.62 82 ILE A O 1
ATOM 681 N N . ASP A 1 83 ? -0.627 -8.693 -6.367 1.00 87.25 83 ASP A N 1
ATOM 682 C CA . ASP A 1 83 ? -1.961 -8.770 -5.764 1.00 87.25 83 ASP A CA 1
ATOM 683 C C . ASP A 1 83 ? -2.074 -7.914 -4.497 1.00 87.25 83 ASP A C 1
ATOM 685 O O . ASP A 1 83 ? -3.069 -7.215 -4.312 1.00 87.25 83 ASP A O 1
ATOM 689 N N . GLN A 1 84 ? -1.039 -7.909 -3.648 1.00 81.69 84 GLN A N 1
ATOM 690 C CA . GLN A 1 84 ? -0.975 -7.017 -2.487 1.00 81.69 84 GLN A CA 1
ATOM 691 C C . GLN A 1 84 ? -0.943 -5.551 -2.919 1.00 81.69 84 GLN A C 1
ATOM 693 O O . GLN A 1 84 ? -1.624 -4.724 -2.322 1.00 81.69 84 GLN A O 1
ATOM 698 N N . PHE A 1 85 ? -0.191 -5.228 -3.972 1.00 81.81 85 PHE A N 1
ATOM 699 C CA . PHE A 1 85 ? -0.173 -3.884 -4.538 1.00 81.81 85 PHE A CA 1
ATOM 700 C C . PHE A 1 85 ? -1.556 -3.460 -5.054 1.00 81.81 85 PHE A C 1
ATOM 702 O O . PHE A 1 85 ? -2.025 -2.384 -4.695 1.00 81.81 85 PHE A O 1
ATOM 709 N N . ARG A 1 86 ? -2.241 -4.307 -5.832 1.00 82.75 86 ARG A N 1
ATOM 710 C CA . ARG A 1 86 ? -3.592 -4.023 -6.349 1.00 82.75 86 ARG A CA 1
ATOM 711 C C . ARG A 1 86 ? -4.599 -3.836 -5.224 1.00 82.75 86 ARG A C 1
ATOM 713 O O . ARG A 1 86 ? -5.332 -2.859 -5.240 1.00 82.75 86 ARG A O 1
ATOM 720 N N . TYR A 1 87 ? -4.562 -4.703 -4.213 1.00 82.31 87 TYR A N 1
ATOM 721 C CA . TYR A 1 87 ? -5.395 -4.579 -3.014 1.00 82.31 87 TYR A CA 1
ATOM 722 C C . TYR A 1 87 ? -5.160 -3.270 -2.241 1.00 82.31 87 TYR A C 1
ATOM 724 O O . TYR A 1 87 ? -6.062 -2.774 -1.578 1.00 82.31 87 TYR A O 1
ATOM 732 N N . LEU A 1 88 ? -3.940 -2.727 -2.278 1.00 74.44 88 LEU A N 1
ATOM 733 C CA . LEU A 1 88 ? -3.598 -1.460 -1.629 1.00 74.44 88 LEU A CA 1
ATOM 734 C C . LEU A 1 88 ? -3.902 -0.227 -2.497 1.00 74.44 88 LEU A C 1
ATOM 736 O O . LEU A 1 88 ? -4.046 0.869 -1.952 1.00 74.44 88 LEU A O 1
ATOM 740 N N . ARG A 1 89 ? -3.927 -0.386 -3.826 1.00 72.19 89 ARG A N 1
ATOM 741 C CA . ARG A 1 89 ? -4.208 0.672 -4.806 1.00 72.19 89 ARG A CA 1
ATOM 742 C C . ARG A 1 89 ? -5.711 0.904 -4.984 1.00 72.19 89 ARG A C 1
ATOM 744 O O . ARG A 1 89 ? -6.115 2.063 -5.067 1.00 72.19 89 ARG A O 1
ATOM 751 N N . ASP A 1 90 ? -6.474 -0.183 -5.097 1.00 71.31 90 ASP A N 1
ATOM 752 C CA . ASP A 1 90 ? -7.912 -0.211 -5.413 1.00 71.31 90 ASP A CA 1
ATOM 753 C C . ASP A 1 90 ? -8.783 -0.158 -4.141 1.00 71.31 90 ASP A C 1
ATOM 755 O O . ASP A 1 90 ? -9.836 0.523 -4.177 1.00 71.31 90 ASP A O 1
#

Sequence (90 aa):
KLEQTLKKEVEKMPEKFIEQVEIKRVEQLKQSAQDEIRDHLRGFARTIPSFIMAYGDQTLTLDNFDTFVPEHVFYEVTGITIDQFRYLRD

Radius of gyration: 24.46 Å; Cα contacts (8 Å, |Δi|>4): 31; chains: 1; bounding box: 50×24×67 Å

Foldseek 3Di:
DVVVVVVVVVVCVVVVVVVVVVVVVVVVVVVVVVVVLVVLVVLQVVLVVVCCVVQNDPPDDPVCVLVSDDQVVVCVRSVDGSVSVVVSVD

pLDDT: mean 80.97, std 5.08, range [64.12, 89.19]

Solvent-accessible surface area (backbone atoms only — not comparable to full-atom values): 5264 Å² total; per-residue (Å²): 113,69,68,63,50,52,51,55,49,61,68,43,44,62,60,55,49,52,51,52,52,52,52,50,52,55,49,49,55,51,48,53,53,50,50,52,53,49,51,52,53,52,51,36,62,66,29,47,62,59,46,42,74,75,72,50,60,96,81,69,43,86,90,46,54,77,72,72,52,59,68,70,60,44,29,74,64,44,75,46,52,65,68,58,48,48,68,73,73,109